Protein AF-X1MY63-F1 (afdb_monomer)

pLDDT: mean 92.13, std 8.75, range [45.81, 98.5]

Structure (mmCIF, N/CA/C/O backbone):
data_AF-X1MY63-F1
#
_entry.id   AF-X1MY63-F1
#
loop_
_atom_site.group_PDB
_atom_site.id
_atom_site.type_symbol
_atom_site.label_atom_id
_atom_site.label_alt_id
_atom_site.label_comp_id
_atom_site.label_asym_id
_atom_site.label_entity_id
_atom_site.label_seq_id
_atom_site.pdbx_PDB_ins_code
_atom_site.Cartn_x
_atom_site.Cartn_y
_atom_site.Cartn_z
_atom_site.occupancy
_atom_site.B_iso_or_equiv
_atom_site.auth_seq_id
_atom_site.auth_comp_id
_atom_site.auth_asym_id
_atom_site.auth_atom_id
_atom_site.pdbx_PDB_model_num
ATOM 1 N N . GLU A 1 1 ? 10.320 -20.708 -12.946 1.00 53.72 1 GLU A N 1
ATOM 2 C CA . GLU A 1 1 ? 8.966 -21.190 -12.596 1.00 53.72 1 GLU A CA 1
ATOM 3 C C . GLU A 1 1 ? 8.773 -21.250 -11.071 1.00 53.72 1 GLU A C 1
ATOM 5 O O . GLU A 1 1 ? 8.094 -22.135 -10.571 1.00 53.72 1 GLU A O 1
ATOM 10 N N . ASP A 1 2 ? 9.314 -20.305 -10.291 1.00 67.38 2 ASP A N 1
ATOM 11 C CA . ASP A 1 2 ? 9.549 -20.594 -8.860 1.00 67.38 2 ASP A CA 1
ATOM 12 C C . ASP A 1 2 ? 8.416 -20.209 -7.897 1.00 67.38 2 ASP A C 1
ATOM 14 O O . ASP A 1 2 ? 8.480 -20.550 -6.721 1.00 67.38 2 ASP A O 1
ATOM 18 N N . ASN A 1 3 ? 7.341 -19.570 -8.371 1.00 87.00 3 ASN A N 1
ATOM 19 C CA . ASN A 1 3 ? 6.224 -19.145 -7.512 1.00 87.00 3 ASN A CA 1
ATOM 20 C C . ASN A 1 3 ? 4.833 -19.525 -8.044 1.00 87.00 3 ASN A C 1
ATOM 22 O O . ASN A 1 3 ? 3.840 -19.032 -7.515 1.00 87.00 3 ASN A O 1
ATOM 26 N N . GLN A 1 4 ? 4.735 -20.403 -9.051 1.00 90.81 4 GLN A N 1
ATOM 27 C CA . GLN A 1 4 ? 3.440 -20.735 -9.667 1.00 90.81 4 GLN A CA 1
ATOM 28 C C . GLN A 1 4 ? 2.433 -21.258 -8.635 1.00 90.81 4 GLN A C 1
ATOM 30 O O . GLN A 1 4 ? 1.315 -20.766 -8.566 1.00 90.81 4 GLN A O 1
ATOM 35 N N . TRP A 1 5 ? 2.878 -22.144 -7.738 1.00 92.81 5 TRP A N 1
ATOM 36 C CA . TRP A 1 5 ? 2.045 -22.681 -6.659 1.00 92.81 5 TRP A CA 1
ATOM 37 C C . TRP A 1 5 ? 1.425 -21.589 -5.767 1.00 92.81 5 TRP A C 1
ATOM 39 O O . TRP A 1 5 ? 0.314 -21.759 -5.269 1.00 92.81 5 TRP A O 1
ATOM 49 N N . LEU A 1 6 ? 2.142 -20.483 -5.532 1.00 92.75 6 LEU A N 1
ATOM 50 C CA . LEU A 1 6 ? 1.671 -19.377 -4.700 1.00 92.75 6 LEU A CA 1
ATOM 51 C C . LEU A 1 6 ? 0.611 -18.574 -5.448 1.00 92.75 6 LEU A C 1
ATOM 53 O O . LEU A 1 6 ? -0.398 -18.204 -4.855 1.00 92.75 6 LEU A O 1
ATOM 57 N N . TYR A 1 7 ? 0.833 -18.320 -6.737 1.00 93.25 7 TYR A N 1
ATOM 58 C CA . TYR A 1 7 ? -0.135 -17.628 -7.580 1.00 93.25 7 TYR A CA 1
ATOM 59 C C . TYR A 1 7 ? -1.421 -18.444 -7.706 1.00 93.25 7 TYR A C 1
ATOM 61 O O . TYR A 1 7 ? -2.485 -17.922 -7.389 1.00 93.25 7 TYR A O 1
ATOM 69 N N . ASP A 1 8 ? -1.311 -19.743 -7.999 1.00 93.56 8 ASP A N 1
ATOM 70 C CA . ASP A 1 8 ? -2.456 -20.659 -8.063 1.00 93.56 8 ASP A CA 1
ATOM 71 C C . ASP A 1 8 ? -3.225 -20.672 -6.735 1.00 93.56 8 ASP A C 1
ATOM 73 O O . ASP A 1 8 ? -4.458 -20.682 -6.697 1.00 93.56 8 ASP A O 1
ATOM 77 N N . ARG A 1 9 ? -2.493 -20.649 -5.611 1.00 94.00 9 ARG A N 1
ATOM 78 C CA . ARG A 1 9 ? -3.105 -20.610 -4.284 1.00 94.00 9 ARG A CA 1
ATOM 79 C C . ARG A 1 9 ? -3.881 -19.314 -4.061 1.00 94.00 9 ARG A C 1
ATOM 81 O O . ARG A 1 9 ? -5.030 -19.393 -3.634 1.00 94.00 9 ARG A O 1
ATOM 88 N N . LEU A 1 10 ? -3.281 -18.160 -4.345 1.00 94.69 10 LEU A N 1
ATOM 89 C CA . LEU A 1 10 ? -3.928 -16.852 -4.205 1.00 94.69 10 LEU A CA 1
ATOM 90 C C . LEU A 1 10 ? -5.183 -16.765 -5.082 1.00 94.69 10 LEU A C 1
ATOM 92 O O . LEU A 1 10 ? -6.245 -16.374 -4.600 1.00 94.69 10 LEU A O 1
ATOM 96 N N . GLU A 1 11 ? -5.104 -17.213 -6.331 1.00 95.38 11 GLU A N 1
ATOM 97 C CA . GLU A 1 11 ? -6.264 -17.262 -7.225 1.00 95.38 11 GLU A CA 1
ATOM 98 C C . GLU A 1 11 ? -7.369 -18.175 -6.679 1.00 95.38 11 GLU A C 1
ATOM 100 O O . GLU A 1 11 ? -8.535 -17.780 -6.639 1.00 95.38 11 GLU A O 1
ATOM 105 N N . SER A 1 12 ? -7.017 -19.361 -6.165 1.00 96.06 12 SER A N 1
ATOM 106 C CA . SER A 1 12 ? -7.983 -20.282 -5.544 1.00 96.06 12 SER A CA 1
ATOM 107 C C . SER A 1 12 ? -8.659 -19.713 -4.288 1.00 96.06 12 SER A C 1
ATOM 109 O O . SER A 1 12 ? -9.762 -20.129 -3.936 1.00 96.06 12 SER A O 1
ATOM 111 N N . GLU A 1 13 ? -8.014 -18.752 -3.619 1.00 95.62 13 GLU A N 1
ATOM 112 C CA . GLU A 1 13 ? -8.547 -18.022 -2.463 1.00 95.62 13 GLU A CA 1
ATOM 113 C C . GLU A 1 13 ? -9.347 -16.768 -2.869 1.00 95.62 13 GLU A C 1
ATOM 115 O O . GLU A 1 13 ? -9.893 -16.078 -2.007 1.00 95.62 13 GLU A O 1
ATOM 120 N N . GLY A 1 14 ? -9.476 -16.498 -4.173 1.00 95.44 14 GLY A N 1
ATOM 121 C CA . GLY A 1 14 ? -10.287 -15.414 -4.727 1.00 95.44 14 GLY A CA 1
ATOM 122 C C . GLY A 1 14 ? -9.530 -14.111 -4.989 1.00 95.44 14 GLY A C 1
ATOM 123 O O . GL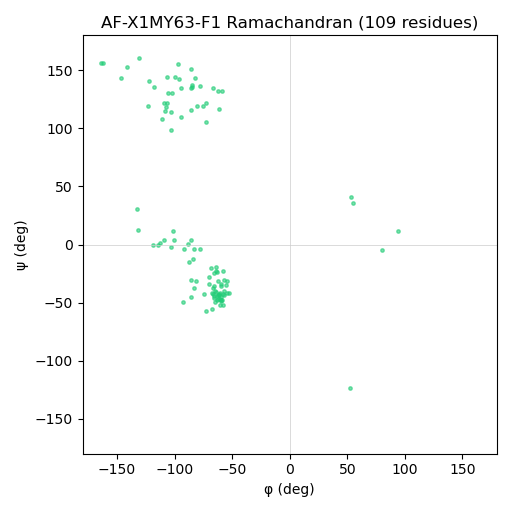Y A 1 14 ? -10.170 -13.088 -5.243 1.00 95.44 14 GLY A O 1
ATOM 124 N N . TYR A 1 15 ? -8.195 -14.118 -4.933 1.00 94.81 15 TYR A N 1
ATOM 125 C CA . TYR A 1 15 ? -7.390 -12.971 -5.350 1.00 94.81 15 TYR A CA 1
ATOM 126 C C . TYR A 1 15 ? -7.293 -12.899 -6.881 1.00 94.81 15 TYR A C 1
ATOM 128 O O . TYR A 1 15 ? -7.055 -13.897 -7.552 1.00 94.81 15 TYR A O 1
ATOM 136 N N . GLU A 1 16 ? -7.437 -11.695 -7.438 1.00 92.31 16 GLU A N 1
ATOM 137 C CA . GLU A 1 16 ? -7.128 -11.415 -8.845 1.00 92.31 16 GLU A CA 1
ATOM 138 C C . GLU A 1 16 ? -5.637 -11.083 -8.964 1.00 92.31 16 GLU A C 1
ATOM 140 O O . GLU A 1 16 ? -5.175 -10.070 -8.427 1.00 92.31 16 GLU A O 1
ATOM 145 N N . MET A 1 17 ? -4.883 -11.918 -9.678 1.00 91.38 17 MET A N 1
ATOM 146 C CA . MET A 1 17 ? -3.476 -11.654 -9.962 1.00 91.38 17 MET A CA 1
ATOM 147 C C . MET A 1 17 ? -3.349 -10.669 -11.129 1.00 91.38 17 MET A C 1
ATOM 149 O O . MET A 1 17 ? -3.783 -10.938 -12.248 1.00 91.38 17 MET A O 1
ATOM 153 N N . VAL A 1 18 ? -2.741 -9.508 -10.873 1.00 89.50 18 VAL A N 1
ATOM 154 C CA . VAL A 1 18 ? -2.491 -8.482 -11.895 1.00 89.50 18 VAL A CA 1
ATOM 155 C C . VAL A 1 18 ? -1.023 -8.529 -12.300 1.00 89.50 18 VAL A C 1
ATOM 157 O O . VAL A 1 18 ? -0.139 -8.219 -11.502 1.00 89.50 18 VAL A O 1
ATOM 160 N N . TYR A 1 19 ? -0.769 -8.904 -13.551 1.00 88.38 19 TYR A N 1
ATOM 161 C CA . TYR A 1 19 ? 0.576 -9.035 -14.105 1.00 88.38 19 TYR A CA 1
ATOM 162 C C . TYR A 1 19 ? 0.960 -7.806 -14.933 1.00 88.38 19 TYR A C 1
ATOM 164 O O . TYR A 1 19 ? 0.128 -7.227 -15.632 1.00 88.38 19 TYR A O 1
ATOM 172 N N . LYS A 1 20 ? 2.239 -7.429 -14.874 1.00 84.88 20 LYS A N 1
ATOM 173 C CA . LYS A 1 20 ? 2.833 -6.351 -15.671 1.00 84.88 20 LYS A CA 1
ATOM 174 C C . LYS A 1 20 ? 4.000 -6.893 -16.484 1.00 84.88 20 LYS A C 1
ATOM 176 O O . LYS A 1 20 ? 4.796 -7.687 -15.984 1.00 84.88 20 LYS A O 1
AT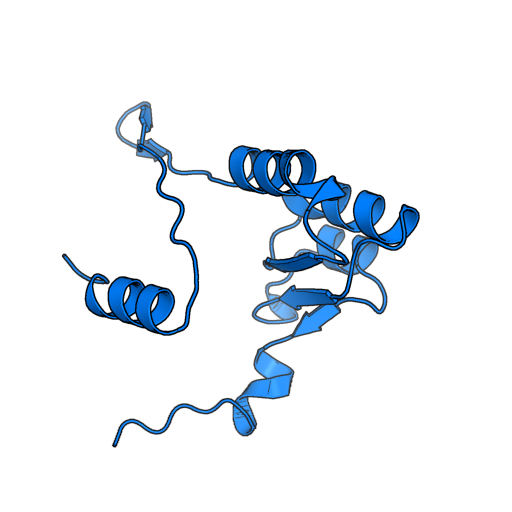OM 181 N N . GLU A 1 21 ? 4.113 -6.428 -17.722 1.00 86.69 21 GLU A N 1
ATOM 182 C CA . GLU A 1 21 ? 5.286 -6.685 -18.552 1.00 86.69 21 GLU A CA 1
ATOM 183 C C . GLU A 1 21 ? 6.518 -5.980 -17.972 1.00 86.69 21 GLU A C 1
ATOM 185 O O . GLU A 1 21 ? 6.468 -4.811 -17.582 1.00 86.69 21 GLU A O 1
ATOM 190 N N . ILE A 1 22 ? 7.636 -6.700 -17.907 1.00 88.94 22 ILE A N 1
ATOM 191 C CA . ILE A 1 22 ? 8.903 -6.139 -17.441 1.00 88.94 22 ILE A CA 1
ATOM 192 C C . ILE A 1 22 ? 9.610 -5.394 -18.572 1.00 88.94 22 ILE A C 1
ATOM 194 O O . ILE A 1 22 ? 9.626 -5.840 -19.718 1.00 88.94 22 ILE A O 1
ATOM 198 N N . SER A 1 23 ? 10.269 -4.291 -18.227 1.00 87.62 23 SER A N 1
ATOM 199 C CA . SER A 1 23 ? 11.126 -3.551 -19.155 1.00 87.62 23 SER A CA 1
ATOM 200 C C . SER A 1 23 ? 12.588 -3.790 -18.806 1.00 87.62 23 SER A C 1
ATOM 202 O O . SER A 1 23 ? 12.934 -3.854 -17.630 1.00 87.62 23 SER A O 1
ATOM 204 N N . ILE A 1 24 ? 13.470 -3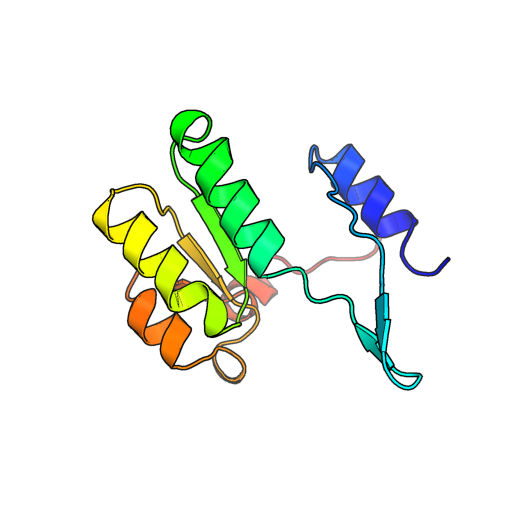.876 -19.802 1.00 91.00 24 ILE A N 1
ATOM 205 C CA . ILE A 1 24 ? 14.920 -3.938 -19.572 1.00 91.00 24 ILE A CA 1
ATOM 206 C C . ILE A 1 24 ? 15.528 -2.601 -19.982 1.00 91.00 24 ILE A C 1
ATOM 208 O O . ILE A 1 24 ? 15.445 -2.207 -21.143 1.00 91.00 24 ILE A O 1
ATOM 212 N N . VAL A 1 25 ? 16.143 -1.901 -19.030 1.00 89.75 25 VAL A N 1
ATOM 213 C CA . VAL A 1 25 ? 16.805 -0.611 -19.261 1.00 89.75 25 VAL A CA 1
ATOM 214 C C . VAL A 1 25 ? 18.253 -0.742 -18.816 1.00 89.75 25 VAL A C 1
ATOM 216 O O . VAL A 1 25 ? 18.518 -1.025 -17.653 1.00 89.75 25 VAL A O 1
ATOM 219 N N . ASN A 1 26 ? 19.194 -0.554 -19.744 1.00 91.69 26 ASN A N 1
ATOM 220 C CA . ASN A 1 26 ? 20.636 -0.695 -19.497 1.00 91.69 26 ASN A CA 1
ATOM 221 C C . ASN A 1 26 ? 21.038 -2.059 -18.898 1.00 91.69 26 ASN A C 1
ATOM 223 O O . ASN A 1 26 ? 21.932 -2.136 -18.063 1.00 91.69 26 ASN A O 1
ATOM 227 N N . GLY A 1 27 ? 20.365 -3.138 -19.309 1.00 90.56 27 GLY A N 1
ATOM 228 C CA . GLY A 1 27 ? 20.611 -4.490 -18.793 1.00 90.56 27 GLY A CA 1
ATOM 229 C C . GLY A 1 27 ? 19.953 -4.789 -17.441 1.00 90.56 27 GLY A C 1
ATOM 230 O O . GLY A 1 27 ? 19.987 -5.934 -17.001 1.00 90.56 27 GLY A O 1
ATOM 231 N N . GLU A 1 28 ? 19.304 -3.808 -16.808 1.00 88.75 28 GLU A N 1
ATOM 232 C CA . GLU A 1 28 ? 18.542 -4.012 -15.577 1.00 88.75 28 GLU A CA 1
ATOM 233 C C . GLU A 1 28 ? 17.065 -4.258 -15.868 1.00 88.75 28 GLU A C 1
ATOM 235 O O . GLU A 1 28 ? 16.427 -3.515 -16.619 1.00 88.75 28 GLU A O 1
ATOM 240 N N . VAL A 1 29 ? 16.500 -5.265 -15.205 1.00 87.94 29 VAL A N 1
ATOM 241 C CA . VAL A 1 29 ? 15.056 -5.498 -15.199 1.00 87.94 29 VAL A CA 1
ATOM 242 C C . VAL A 1 29 ? 14.380 -4.425 -14.343 1.00 87.94 29 VAL A C 1
ATOM 244 O O . VAL A 1 29 ? 14.662 -4.281 -13.154 1.00 87.94 29 VAL A O 1
ATOM 247 N N . LYS A 1 30 ? 13.458 -3.677 -14.944 1.00 86.12 30 LYS A N 1
ATOM 248 C CA . LYS A 1 30 ? 12.572 -2.715 -14.289 1.00 86.12 30 LYS A CA 1
ATOM 249 C C . LYS A 1 30 ? 11.158 -3.291 -14.276 1.00 86.12 30 LYS A C 1
ATOM 251 O O . LYS A 1 30 ? 10.533 -3.462 -15.320 1.00 86.12 30 LYS A O 1
ATOM 256 N N . GLY A 1 31 ? 10.663 -3.572 -13.075 1.00 84.25 31 GLY A N 1
ATOM 257 C CA . GLY A 1 31 ? 9.330 -4.128 -12.829 1.00 84.25 31 GLY A CA 1
ATOM 258 C C . GLY A 1 31 ? 8.575 -3.391 -11.726 1.00 84.25 31 GLY A C 1
ATOM 259 O O . GLY A 1 31 ? 7.812 -4.018 -11.002 1.00 84.25 31 GLY A O 1
ATOM 260 N N . ASN A 1 32 ? 8.825 -2.086 -11.551 1.00 89.12 32 ASN A N 1
ATOM 261 C CA . ASN A 1 32 ? 8.074 -1.268 -10.594 1.00 89.12 32 ASN A CA 1
ATOM 262 C C . ASN A 1 32 ? 6.576 -1.319 -10.959 1.00 89.12 32 ASN A C 1
ATOM 264 O O . ASN A 1 32 ? 6.232 -1.151 -12.131 1.00 89.12 32 ASN A O 1
ATOM 268 N N . ILE A 1 33 ? 5.722 -1.571 -9.966 1.00 90.69 33 ILE A N 1
ATOM 269 C CA . ILE A 1 33 ? 4.265 -1.696 -10.108 1.00 90.69 33 ILE A CA 1
ATOM 270 C C . ILE A 1 33 ? 3.503 -0.576 -9.381 1.00 90.69 33 ILE A C 1
ATOM 272 O O . ILE A 1 33 ? 2.272 -0.556 -9.387 1.00 90.69 33 ILE A O 1
ATOM 276 N N . ASP A 1 34 ? 4.208 0.345 -8.726 1.00 93.50 34 ASP A N 1
ATOM 277 C CA . ASP A 1 34 ? 3.625 1.342 -7.831 1.00 93.50 34 ASP A CA 1
ATOM 278 C C . ASP A 1 34 ? 2.657 2.272 -8.572 1.00 93.50 34 ASP A C 1
ATOM 280 O O . ASP A 1 34 ? 1.520 2.421 -8.107 1.00 93.50 34 ASP A O 1
ATOM 284 N N . PRO A 1 35 ? 3.004 2.828 -9.757 1.00 93.12 35 PRO A N 1
ATOM 285 C CA . PRO A 1 35 ? 2.065 3.628 -10.536 1.00 93.12 35 PRO A CA 1
ATOM 286 C C . PRO A 1 35 ? 0.816 2.845 -10.948 1.00 93.12 35 PRO A C 1
ATOM 288 O O . PRO A 1 35 ? -0.293 3.375 -10.865 1.00 93.12 35 PRO A O 1
ATOM 291 N N . GLU A 1 36 ? 0.962 1.587 -11.371 1.00 92.94 36 GLU A N 1
ATOM 292 C CA . GLU A 1 36 ? -0.167 0.735 -11.746 1.00 92.94 36 GLU A CA 1
ATOM 293 C C . GLU A 1 36 ? -1.071 0.426 -10.553 1.00 92.94 36 GLU A C 1
ATOM 295 O O . GLU A 1 36 ? -2.295 0.454 -10.694 1.00 92.94 36 GLU A O 1
ATOM 300 N N . LEU A 1 37 ? -0.499 0.182 -9.371 1.00 94.56 37 LEU A N 1
ATOM 301 C CA . LEU A 1 37 ? -1.268 -0.081 -8.159 1.00 94.56 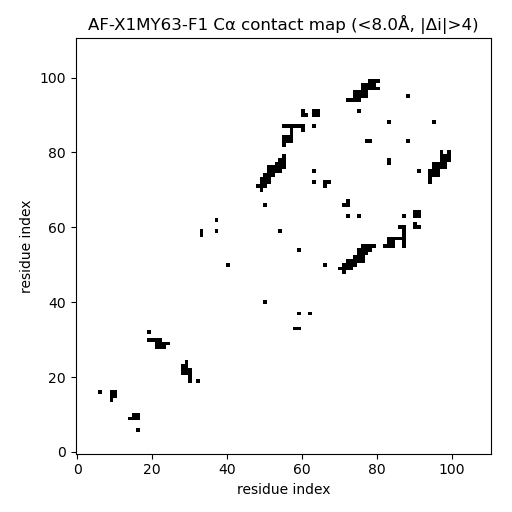37 LEU A CA 1
ATOM 302 C C . LEU A 1 37 ? -2.038 1.168 -7.709 1.00 94.56 37 LEU A C 1
ATOM 304 O O . LEU A 1 37 ? -3.226 1.076 -7.373 1.00 94.56 37 LEU A O 1
ATOM 308 N N . VAL A 1 38 ? -1.407 2.346 -7.768 1.00 96.62 38 VAL A N 1
ATOM 309 C CA . VAL A 1 38 ? -2.080 3.633 -7.532 1.00 96.62 38 VAL A CA 1
ATOM 310 C C . VAL A 1 38 ? -3.214 3.823 -8.542 1.00 96.62 38 VAL A C 1
ATOM 312 O O . VAL A 1 38 ? -4.350 4.105 -8.154 1.00 96.62 38 VAL A O 1
ATOM 315 N N . LEU A 1 39 ? -2.955 3.602 -9.832 1.00 95.88 39 LEU A N 1
ATOM 316 C CA . LEU A 1 39 ? -3.955 3.764 -10.884 1.00 95.88 39 LEU A CA 1
ATOM 317 C C . LEU A 1 39 ? -5.127 2.784 -10.731 1.00 95.88 39 LEU A C 1
ATOM 319 O O . LEU A 1 39 ? -6.285 3.197 -10.830 1.00 95.88 39 LEU A O 1
ATOM 323 N N . LYS A 1 40 ? -4.874 1.501 -10.449 1.00 94.62 40 LYS A N 1
ATOM 324 C CA . LYS A 1 40 ? -5.928 0.499 -10.206 1.00 94.62 40 LYS A CA 1
ATOM 325 C C . LYS A 1 40 ? -6.768 0.893 -8.987 1.00 94.62 40 LYS A C 1
ATOM 327 O O . LYS A 1 40 ? -7.995 0.872 -9.065 1.00 94.62 40 LYS A O 1
ATOM 332 N N . SER A 1 41 ? -6.134 1.356 -7.907 1.00 96.06 41 SER A N 1
ATOM 333 C CA . SER A 1 41 ? -6.828 1.839 -6.701 1.00 96.06 41 SER A CA 1
ATOM 334 C C . SER A 1 41 ? -7.757 3.023 -6.991 1.00 96.06 41 SER A C 1
ATOM 336 O O . SER A 1 41 ? -8.840 3.124 -6.414 1.00 96.06 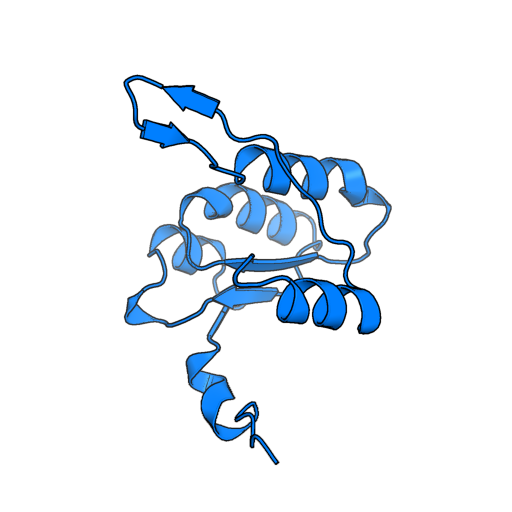41 SER A O 1
ATOM 338 N N . MET A 1 42 ? -7.367 3.910 -7.908 1.00 97.12 42 MET A N 1
ATOM 339 C CA . MET A 1 42 ? -8.164 5.080 -8.285 1.00 97.12 42 MET A CA 1
ATOM 340 C C . MET A 1 42 ? -9.243 4.770 -9.330 1.00 97.12 42 MET A C 1
ATOM 342 O O . MET A 1 42 ? -10.356 5.285 -9.243 1.00 97.12 42 MET A O 1
ATOM 346 N N . THR A 1 43 ? -8.969 3.898 -10.297 1.00 96.56 43 THR A N 1
ATOM 347 C CA . THR A 1 43 ? -9.957 3.489 -11.314 1.00 96.56 43 THR A CA 1
ATOM 348 C C . THR A 1 43 ? -11.069 2.624 -10.717 1.00 96.56 43 THR A C 1
ATOM 350 O O . THR A 1 43 ? -12.230 2.768 -11.093 1.00 96.56 43 THR A O 1
ATOM 353 N N . GLN A 1 44 ? -10.750 1.798 -9.716 1.00 95.44 44 GLN A N 1
ATOM 354 C CA . GLN A 1 44 ? -11.719 0.980 -8.975 1.00 95.44 44 GLN A CA 1
ATOM 355 C C . GLN A 1 44 ? -12.378 1.723 -7.801 1.00 95.44 44 GLN A C 1
ATOM 357 O O . GLN A 1 44 ? -13.183 1.148 -7.072 1.00 95.44 44 GLN A O 1
ATOM 362 N N . TYR A 1 45 ? -12.090 3.014 -7.618 1.00 96.62 45 TYR A N 1
ATOM 363 C CA . TYR A 1 45 ? -12.480 3.799 -6.440 1.00 96.62 45 TYR A CA 1
ATOM 364 C C . TYR A 1 45 ? -13.984 3.791 -6.117 1.00 96.62 45 TYR A C 1
ATOM 366 O O . TYR A 1 45 ? -14.393 3.898 -4.955 1.00 96.62 45 TYR A O 1
ATOM 374 N N . ARG A 1 46 ? -14.832 3.677 -7.146 1.00 96.88 46 ARG A N 1
ATOM 375 C CA . ARG A 1 46 ? -16.296 3.604 -6.996 1.00 96.88 46 ARG A CA 1
ATOM 376 C C . ARG A 1 46 ? -16.825 2.185 -6.784 1.00 96.88 46 ARG A C 1
ATOM 378 O O . ARG A 1 46 ? -17.973 2.046 -6.382 1.00 96.88 46 ARG A O 1
ATOM 385 N N . VAL A 1 47 ? -16.011 1.170 -7.056 1.00 96.56 47 VAL A N 1
ATOM 386 C CA . VAL A 1 47 ? -16.387 -0.245 -6.977 1.00 96.56 47 VAL A CA 1
ATOM 387 C C . VAL A 1 47 ? -16.208 -0.764 -5.555 1.00 96.56 47 VAL A C 1
ATOM 389 O O . VAL A 1 47 ? -17.110 -1.399 -5.015 1.00 96.56 47 VAL A O 1
ATOM 392 N N . TYR A 1 48 ? -15.082 -0.450 -4.907 1.00 96.12 48 TYR A N 1
ATOM 393 C CA . TYR A 1 48 ? -14.853 -0.872 -3.526 1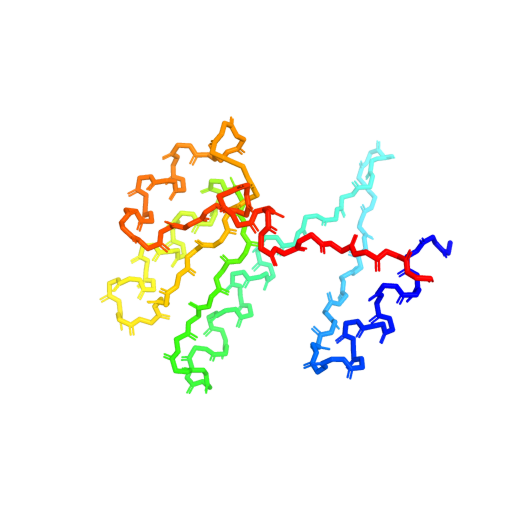.00 96.12 48 TYR A CA 1
ATOM 394 C C . TYR A 1 48 ? -15.442 0.105 -2.502 1.00 96.12 48 TYR A C 1
ATOM 396 O O . TYR A 1 48 ? -15.517 1.325 -2.701 1.00 96.12 48 TYR A O 1
ATOM 404 N N . LYS A 1 49 ? -15.819 -0.443 -1.343 1.00 98.00 49 LYS A N 1
ATOM 405 C CA . LYS A 1 49 ? -16.257 0.346 -0.187 1.00 98.00 49 LYS A CA 1
ATOM 406 C C . LYS A 1 49 ? -15.071 1.045 0.473 1.00 98.00 49 LYS A C 1
ATOM 408 O O . LYS A 1 49 ? -15.064 2.267 0.531 1.00 98.00 49 LYS A O 1
ATOM 413 N N . GLU A 1 50 ? -14.071 0.280 0.897 1.00 98.06 50 GLU A N 1
ATOM 414 C CA . GLU A 1 50 ? -12.819 0.754 1.496 1.00 98.06 50 GLU A CA 1
ATOM 415 C C . GLU A 1 50 ? -11.655 -0.112 0.997 1.00 98.06 50 GLU A C 1
ATOM 417 O O . GLU A 1 50 ? -11.856 -1.286 0.683 1.00 98.06 50 GLU A O 1
ATOM 422 N N . ALA A 1 51 ? -10.451 0.451 0.950 1.00 97.94 51 ALA A N 1
ATOM 423 C CA . ALA A 1 51 ? -9.231 -0.238 0.554 1.00 97.94 51 ALA A CA 1
ATOM 424 C C . ALA A 1 51 ? -8.448 -0.750 1.772 1.00 97.94 51 ALA A C 1
ATOM 426 O O . ALA A 1 51 ? -8.339 -0.061 2.789 1.00 97.94 51 ALA A O 1
ATOM 427 N N . ILE A 1 52 ? -7.857 -1.936 1.640 1.00 97.88 52 ILE A N 1
ATOM 428 C CA . ILE A 1 52 ? -6.763 -2.404 2.495 1.00 97.88 52 ILE A CA 1
ATOM 429 C C . ILE A 1 52 ? -5.511 -2.395 1.624 1.00 97.88 52 ILE A C 1
ATOM 431 O O . ILE A 1 52 ? -5.499 -3.041 0.578 1.00 97.88 52 ILE A O 1
ATOM 435 N N . ILE A 1 53 ? -4.485 -1.652 2.032 1.00 97.19 53 ILE A N 1
ATOM 436 C CA . ILE A 1 53 ? -3.233 -1.540 1.275 1.00 97.19 53 ILE A CA 1
ATOM 437 C C . ILE A 1 53 ? -2.162 -2.341 2.002 1.00 97.19 53 ILE A C 1
ATOM 439 O O . ILE A 1 53 ? -1.877 -2.070 3.163 1.00 97.19 53 ILE A O 1
ATOM 443 N N . VAL A 1 54 ? -1.559 -3.318 1.330 1.00 96.44 54 VAL A N 1
ATOM 444 C CA . VAL A 1 54 ? -0.478 -4.131 1.898 1.00 96.44 54 VAL A CA 1
ATOM 445 C C . VAL A 1 54 ? 0.848 -3.644 1.322 1.00 96.44 54 VAL A C 1
ATOM 447 O O . VAL A 1 54 ? 1.182 -3.969 0.187 1.00 96.44 54 VAL A O 1
ATOM 450 N N . THR A 1 55 ? 1.575 -2.812 2.067 1.00 96.25 55 THR A N 1
ATOM 451 C CA . THR A 1 55 ? 2.871 -2.258 1.647 1.00 96.25 55 THR A CA 1
ATOM 452 C C . THR A 1 55 ? 3.653 -1.714 2.844 1.00 96.25 55 THR A C 1
ATOM 454 O O . THR A 1 55 ? 3.070 -1.348 3.863 1.00 96.25 55 THR A O 1
ATOM 457 N N . SER A 1 56 ? 4.975 -1.649 2.702 1.00 96.62 56 SER A N 1
ATOM 458 C CA . SER A 1 56 ? 5.889 -0.951 3.620 1.00 96.62 56 SER A CA 1
ATOM 459 C C . SER A 1 56 ? 6.545 0.274 2.954 1.00 96.62 56 SER A C 1
ATOM 461 O O . SER A 1 56 ? 7.374 0.939 3.578 1.00 96.62 56 SER A O 1
ATOM 463 N N . ASP A 1 57 ? 6.203 0.553 1.691 1.00 96.12 57 ASP A N 1
ATOM 464 C CA . ASP A 1 57 ? 6.851 1.557 0.846 1.00 96.12 57 ASP A CA 1
ATOM 465 C C . ASP A 1 57 ? 6.262 2.967 1.048 1.00 96.12 57 ASP A C 1
ATOM 467 O O . ASP A 1 57 ? 5.045 3.166 1.085 1.00 96.12 57 ASP A O 1
ATOM 471 N N . GLY A 1 58 ? 7.153 3.952 1.172 1.00 96.75 58 GLY A N 1
ATOM 472 C CA . GLY A 1 58 ? 6.821 5.362 1.355 1.00 96.75 58 GLY A CA 1
ATOM 473 C C . GLY A 1 58 ? 6.129 6.000 0.157 1.00 96.75 58 GLY A C 1
ATOM 474 O O . GLY A 1 58 ? 5.373 6.951 0.356 1.00 96.75 58 GLY A O 1
ATOM 475 N N . ASP A 1 59 ? 6.317 5.470 -1.052 1.00 96.69 59 ASP A N 1
ATOM 476 C CA . ASP A 1 59 ? 5.748 6.050 -2.274 1.00 96.69 59 ASP A CA 1
ATOM 477 C C . ASP A 1 59 ? 4.206 6.015 -2.279 1.00 96.69 59 ASP A C 1
ATOM 479 O O . ASP A 1 59 ? 3.542 6.870 -2.877 1.00 96.69 59 ASP A O 1
ATOM 483 N N . PHE A 1 60 ? 3.604 5.111 -1.499 1.00 98.00 60 PHE A N 1
ATOM 484 C CA . PHE A 1 60 ? 2.151 5.031 -1.325 1.00 98.00 60 PHE A CA 1
ATOM 485 C C . PHE A 1 60 ? 1.579 6.000 -0.284 1.00 98.00 60 PHE A C 1
ATOM 487 O O . PHE A 1 60 ? 0.354 6.070 -0.146 1.00 98.00 60 PHE A O 1
ATOM 494 N N . ALA A 1 61 ? 2.406 6.776 0.427 1.00 98.12 61 ALA A N 1
ATOM 495 C CA . ALA A 1 61 ? 1.945 7.728 1.441 1.00 98.12 61 ALA A CA 1
ATOM 496 C C . ALA A 1 61 ? 0.873 8.687 0.891 1.00 98.12 61 ALA A C 1
ATOM 498 O O . ALA A 1 61 ? -0.158 8.912 1.526 1.00 98.12 61 ALA A O 1
ATOM 499 N N . CYS A 1 62 ? 1.057 9.180 -0.339 1.00 97.94 62 CYS A N 1
ATOM 500 C CA . CYS A 1 62 ? 0.103 10.084 -0.980 1.00 97.94 62 CYS A CA 1
ATOM 501 C C . CYS A 1 62 ? -1.269 9.430 -1.243 1.00 97.94 62 CYS A C 1
ATOM 503 O O . CYS A 1 62 ? -2.311 10.051 -1.011 1.00 97.94 62 CYS A O 1
ATOM 505 N N . LEU A 1 63 ? -1.283 8.164 -1.677 1.00 98.38 63 LEU A N 1
ATOM 506 C CA . LEU A 1 63 ? -2.505 7.390 -1.891 1.00 98.38 63 LEU A CA 1
ATOM 507 C C . LEU A 1 63 ? -3.222 7.145 -0.560 1.00 98.38 63 LEU A C 1
ATOM 509 O O . LEU A 1 63 ? -4.432 7.350 -0.464 1.00 98.38 63 LEU A O 1
ATOM 513 N N . VAL A 1 64 ? -2.474 6.747 0.471 1.00 98.50 64 VAL A N 1
ATOM 514 C CA . VAL A 1 64 ? -2.995 6.497 1.821 1.00 98.50 64 VAL A CA 1
ATOM 515 C C . VAL A 1 64 ? -3.674 7.745 2.380 1.00 98.50 64 VAL A C 1
ATOM 517 O O . VAL A 1 64 ? -4.847 7.682 2.753 1.00 98.50 64 VAL A O 1
ATOM 520 N N . GLU A 1 65 ? -2.996 8.896 2.368 1.00 98.50 65 GLU A N 1
ATOM 521 C CA . GLU A 1 65 ? -3.584 10.150 2.846 1.00 98.50 65 GLU A CA 1
ATOM 522 C C . GLU A 1 65 ? -4.866 10.513 2.095 1.00 98.50 65 GLU A C 1
ATOM 524 O O . GLU A 1 65 ? -5.847 10.958 2.699 1.00 98.50 65 GLU A O 1
ATOM 529 N N . TYR A 1 66 ? -4.860 10.348 0.769 1.00 98.50 66 TYR A N 1
ATOM 530 C CA . TYR A 1 66 ? -6.023 10.638 -0.056 1.00 98.50 66 TYR A CA 1
ATOM 531 C C . TYR A 1 66 ? -7.212 9.760 0.344 1.00 98.50 66 TYR A C 1
ATOM 533 O O . TYR A 1 66 ? -8.316 10.270 0.548 1.00 98.50 66 TYR A O 1
ATOM 541 N N . LEU A 1 67 ? -6.996 8.455 0.508 1.00 98.50 67 LEU A N 1
ATOM 542 C CA . LEU A 1 67 ? -8.051 7.516 0.879 1.00 98.50 67 LEU A CA 1
ATOM 543 C C . LEU A 1 67 ? -8.570 7.762 2.302 1.00 98.50 67 LEU A C 1
ATOM 545 O O . LEU A 1 67 ? -9.783 7.701 2.505 1.00 98.50 67 LEU A O 1
ATOM 549 N N . ILE A 1 68 ? -7.710 8.124 3.262 1.00 98.50 68 ILE A N 1
ATOM 550 C CA . ILE A 1 68 ? -8.135 8.532 4.616 1.00 98.50 68 ILE A CA 1
ATOM 551 C C . ILE A 1 68 ? -9.042 9.760 4.537 1.00 98.50 68 ILE A C 1
ATOM 553 O O . ILE A 1 68 ? -10.167 9.731 5.036 1.00 98.50 68 ILE A O 1
ATOM 557 N N . LYS A 1 69 ? -8.606 10.819 3.839 1.00 98.38 69 LYS A N 1
ATOM 558 C CA . LYS A 1 69 ? -9.377 12.067 3.665 1.00 98.38 69 LYS A CA 1
ATOM 559 C C . LYS A 1 69 ? -10.748 11.834 3.022 1.00 98.38 69 LYS A C 1
ATOM 561 O O . LYS A 1 69 ? -11.648 12.660 3.163 1.00 98.38 69 LYS A O 1
ATOM 566 N N . LYS A 1 70 ? -10.913 10.732 2.292 1.00 98.25 70 LYS A N 1
ATOM 567 C CA . LYS A 1 70 ? -12.165 10.355 1.635 1.00 98.25 70 LYS A CA 1
ATOM 568 C C . LYS A 1 70 ? -12.982 9.298 2.378 1.00 98.25 70 LYS A C 1
ATOM 570 O O . LYS A 1 70 ? -14.021 8.903 1.855 1.00 98.25 70 LYS A O 1
ATOM 575 N N . ASN A 1 71 ? -12.560 8.866 3.569 1.00 97.88 71 ASN A N 1
ATOM 576 C CA . ASN A 1 71 ? -13.160 7.741 4.298 1.00 97.88 71 ASN A CA 1
ATOM 577 C C . ASN A 1 71 ? -13.230 6.466 3.436 1.00 97.88 71 ASN A C 1
ATOM 579 O O . ASN A 1 71 ? -14.241 5.768 3.389 1.00 97.88 71 ASN A O 1
ATOM 583 N N . LYS A 1 72 ? -12.159 6.217 2.680 1.00 98.31 72 LYS A N 1
ATOM 584 C CA . LYS A 1 72 ? -12.011 5.110 1.728 1.00 98.31 72 LYS A CA 1
ATOM 585 C C . LYS A 1 72 ? -10.861 4.173 2.078 1.00 98.31 72 LYS A C 1
ATOM 587 O O . LYS A 1 72 ? -10.658 3.199 1.360 1.00 98.31 72 LYS A O 1
ATOM 592 N N . LEU A 1 73 ? -10.124 4.435 3.154 1.00 98.50 73 LEU A N 1
ATOM 593 C CA . LEU A 1 73 ? -9.098 3.534 3.664 1.00 98.50 73 LEU A CA 1
ATOM 594 C C . LEU A 1 73 ? -9.627 2.773 4.877 1.00 98.50 73 LEU A C 1
ATOM 596 O O . LEU A 1 73 ? -10.125 3.381 5.818 1.00 98.50 73 LEU A O 1
ATOM 600 N N . ARG A 1 74 ? -9.458 1.451 4.865 1.00 98.38 74 ARG A N 1
ATOM 601 C CA . ARG A 1 74 ? -9.726 0.583 6.012 1.00 98.38 74 ARG A CA 1
ATOM 602 C C . ARG A 1 74 ? -8.475 0.355 6.850 1.00 98.38 74 ARG A C 1
ATOM 604 O O . ARG A 1 74 ? -8.539 0.472 8.066 1.00 98.38 74 ARG A O 1
ATOM 611 N N . SER A 1 75 ? -7.360 -0.007 6.219 1.00 98.00 75 SER A N 1
ATOM 612 C CA . SER A 1 75 ? -6.092 -0.242 6.917 1.00 98.00 75 SER A CA 1
ATOM 613 C C . SER A 1 75 ? -4.912 -0.261 5.945 1.00 98.00 75 SER A C 1
ATOM 615 O O . SER A 1 75 ? -5.083 -0.561 4.761 1.00 98.00 75 SER A O 1
ATOM 617 N N . VAL A 1 76 ? -3.721 0.026 6.468 1.00 98.12 76 VAL A N 1
ATOM 618 C CA . VAL A 1 76 ? -2.439 -0.298 5.837 1.00 98.12 76 VAL A CA 1
ATOM 619 C C . VAL A 1 76 ? -1.818 -1.469 6.594 1.00 98.12 76 VAL A C 1
ATOM 621 O O . VAL A 1 76 ? -1.734 -1.440 7.819 1.00 98.12 76 VAL A O 1
ATOM 624 N N . ILE A 1 77 ? -1.385 -2.502 5.880 1.00 96.88 77 ILE A N 1
ATOM 625 C CA . ILE A 1 77 ? -0.695 -3.657 6.450 1.00 96.88 77 ILE A CA 1
ATOM 626 C C . ILE A 1 77 ? 0.757 -3.609 5.984 1.00 96.88 77 ILE A C 1
ATOM 628 O O . ILE A 1 77 ? 1.048 -3.872 4.817 1.00 96.88 77 ILE A O 1
ATOM 632 N N . ALA A 1 78 ? 1.666 -3.290 6.898 1.00 96.31 78 ALA A N 1
ATOM 633 C CA . ALA A 1 78 ? 3.100 -3.301 6.642 1.00 96.31 78 ALA A CA 1
ATOM 634 C C . ALA A 1 78 ? 3.730 -4.615 7.117 1.00 96.31 78 ALA A C 1
ATOM 636 O O . ALA A 1 78 ? 3.234 -5.292 8.019 1.00 96.31 78 ALA A O 1
ATOM 637 N N . SER A 1 79 ? 4.860 -4.992 6.522 1.00 91.81 79 SER A N 1
ATOM 638 C CA . SER A 1 79 ? 5.529 -6.250 6.865 1.00 91.81 79 SER A CA 1
ATOM 639 C C . SER A 1 79 ? 6.093 -6.233 8.289 1.00 91.81 79 SER A C 1
ATOM 641 O O . SER A 1 79 ? 5.781 -7.097 9.104 1.00 91.81 79 SER A O 1
ATOM 643 N N . LYS A 1 80 ? 6.935 -5.239 8.590 1.00 91.06 80 LYS A N 1
ATOM 644 C CA . LYS A 1 80 ? 7.669 -5.091 9.853 1.00 91.06 80 LYS A CA 1
ATOM 645 C C . LYS A 1 80 ? 7.803 -3.610 10.166 1.00 91.06 80 LYS A C 1
ATOM 647 O O . LYS A 1 80 ? 8.062 -2.842 9.242 1.00 91.06 80 LYS A O 1
ATOM 652 N N . ARG A 1 81 ? 7.718 -3.228 11.441 1.00 90.38 81 ARG A N 1
ATOM 653 C CA . ARG A 1 81 ? 7.845 -1.823 11.863 1.00 90.38 81 ARG A CA 1
ATOM 654 C C . ARG A 1 81 ? 9.183 -1.211 11.457 1.00 90.38 81 ARG A C 1
ATOM 656 O O . ARG A 1 81 ? 9.223 -0.184 10.803 1.00 90.38 81 ARG A O 1
ATOM 663 N N . GLU A 1 82 ? 10.272 -1.920 11.726 1.00 91.06 82 GLU A N 1
ATOM 664 C CA . GLU A 1 82 ? 11.643 -1.471 11.435 1.00 91.06 82 GLU A CA 1
ATOM 665 C C . GLU A 1 82 ? 11.947 -1.289 9.939 1.00 91.06 82 GLU A C 1
ATOM 667 O O . GLU A 1 82 ? 12.920 -0.633 9.582 1.00 91.06 82 GLU A O 1
ATOM 672 N N . LYS A 1 83 ? 11.150 -1.909 9.061 1.00 91.38 83 LYS A N 1
ATOM 673 C CA . LYS A 1 83 ? 11.325 -1.849 7.601 1.00 91.38 83 LYS A CA 1
ATOM 674 C C . LYS A 1 83 ? 10.248 -1.015 6.912 1.00 91.38 83 LYS A C 1
ATOM 676 O O . LYS A 1 83 ? 10.200 -0.996 5.685 1.00 91.38 83 LYS A O 1
ATOM 681 N N . CYS A 1 84 ? 9.362 -0.390 7.680 1.00 95.75 84 CYS A N 1
ATOM 682 C CA . CYS A 1 84 ? 8.327 0.474 7.148 1.00 95.75 84 CYS A CA 1
ATOM 683 C C . CYS A 1 84 ? 8.891 1.878 6.942 1.00 95.75 84 CYS A C 1
ATOM 685 O O . CYS A 1 84 ? 9.581 2.412 7.808 1.00 95.75 84 CYS A O 1
ATOM 687 N N . SER A 1 85 ? 8.592 2.488 5.798 1.00 96.69 85 SER A N 1
ATOM 688 C CA . SER A 1 85 ? 8.973 3.875 5.550 1.00 96.69 85 SER A CA 1
ATOM 689 C C . SER A 1 85 ? 8.307 4.810 6.559 1.00 96.69 85 SER A C 1
ATOM 691 O O . SER A 1 85 ? 7.086 4.775 6.725 1.00 96.69 85 SER A O 1
ATOM 693 N N . HIS A 1 86 ? 9.083 5.711 7.165 1.00 96.12 86 HIS A N 1
ATOM 694 C CA . HIS A 1 86 ? 8.554 6.745 8.061 1.00 96.12 86 HIS A CA 1
ATOM 695 C C . HIS A 1 86 ? 7.505 7.637 7.385 1.00 96.12 86 HIS A C 1
ATOM 697 O O . HIS A 1 86 ? 6.583 8.103 8.051 1.00 96.12 86 HIS A O 1
ATOM 703 N N . LEU A 1 87 ? 7.610 7.851 6.066 1.00 97.06 87 LEU A N 1
ATOM 704 C CA . LEU A 1 87 ? 6.604 8.596 5.304 1.00 97.06 87 LEU A CA 1
ATOM 705 C C . LEU A 1 87 ? 5.266 7.853 5.280 1.00 97.06 87 LEU A C 1
ATOM 707 O O . LEU A 1 87 ? 4.223 8.460 5.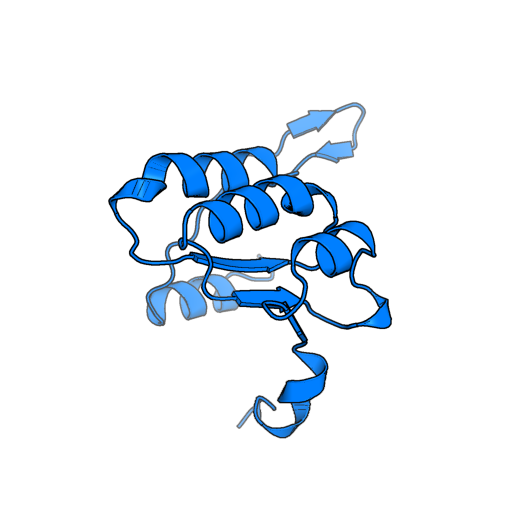513 1.00 97.06 87 LEU A O 1
ATOM 711 N N . LEU A 1 88 ? 5.299 6.538 5.049 1.00 97.88 88 LEU A N 1
ATOM 712 C CA . LEU A 1 88 ? 4.097 5.711 5.069 1.00 97.88 88 LEU A CA 1
ATOM 713 C C . LEU A 1 88 ? 3.501 5.641 6.477 1.00 97.88 88 LEU A C 1
ATOM 715 O O . LEU A 1 88 ? 2.287 5.761 6.624 1.00 97.88 88 LEU A O 1
ATOM 719 N N . GLU A 1 89 ? 4.331 5.483 7.510 1.00 97.00 89 GLU A N 1
ATOM 720 C CA . GLU A 1 89 ? 3.873 5.465 8.904 1.00 97.00 89 GLU A CA 1
ATOM 721 C C . GLU A 1 89 ? 3.179 6.777 9.285 1.00 97.00 89 GLU A C 1
ATOM 723 O O . GLU A 1 89 ? 2.066 6.755 9.815 1.00 97.00 89 GLU A O 1
ATOM 728 N N . ALA A 1 90 ? 3.795 7.917 8.958 1.00 97.62 90 ALA A N 1
ATOM 729 C CA . ALA A 1 90 ? 3.232 9.236 9.227 1.00 97.62 90 ALA A CA 1
ATOM 730 C C . ALA A 1 90 ? 1.905 9.458 8.484 1.00 97.62 90 ALA A C 1
ATOM 732 O O . ALA A 1 90 ? 0.942 9.934 9.084 1.00 97.62 90 ALA A O 1
ATOM 733 N N . ALA A 1 91 ? 1.832 9.068 7.207 1.00 98.06 91 ALA A N 1
ATOM 734 C CA . ALA A 1 91 ? 0.615 9.168 6.402 1.00 98.06 91 ALA A CA 1
ATOM 735 C C . ALA A 1 91 ? -0.510 8.251 6.905 1.00 98.06 91 ALA A C 1
ATOM 737 O O . ALA A 1 91 ? -1.686 8.608 6.840 1.00 98.06 91 ALA A O 1
ATOM 738 N N . SER A 1 92 ? -0.157 7.065 7.403 1.00 97.69 92 SER A N 1
ATOM 739 C CA . SER A 1 92 ? -1.126 6.054 7.828 1.00 97.69 92 SER A CA 1
ATOM 740 C C . SER A 1 92 ? -1.680 6.311 9.228 1.00 97.69 92 SER A C 1
ATOM 742 O O . SER A 1 92 ? -2.822 5.945 9.505 1.00 97.69 92 SER A O 1
ATOM 744 N N . GLY A 1 93 ? -0.902 6.915 10.133 1.00 96.25 93 GLY A N 1
ATOM 745 C CA . GLY A 1 93 ? -1.328 7.183 11.508 1.00 96.25 93 GLY A CA 1
ATOM 746 C C . GLY A 1 93 ? -1.859 5.924 12.204 1.00 96.25 93 GLY A C 1
ATOM 747 O O . GLY A 1 93 ? -1.185 4.903 12.268 1.00 96.25 93 GLY A O 1
ATOM 748 N N . THR A 1 94 ? -3.096 5.967 12.702 1.00 96.75 94 THR A N 1
ATOM 749 C CA . THR A 1 94 ? -3.730 4.828 13.394 1.00 96.75 94 THR A CA 1
ATOM 750 C C . THR A 1 94 ? -4.250 3.728 12.461 1.00 96.75 94 THR A C 1
ATOM 752 O O . THR A 1 94 ? -4.758 2.724 12.951 1.00 96.75 94 THR A O 1
ATOM 755 N N . TYR A 1 95 ? -4.176 3.899 11.136 1.00 97.94 95 TYR A N 1
ATOM 756 C CA . TYR A 1 95 ? -4.668 2.909 10.168 1.00 97.94 95 TYR A CA 1
ATOM 757 C C . TYR A 1 95 ? -3.656 1.793 9.877 1.00 97.94 95 TYR A C 1
ATOM 759 O O . TYR A 1 95 ? -4.029 0.791 9.258 1.00 97.94 95 TYR A O 1
ATOM 767 N N . ILE A 1 96 ? -2.394 1.952 10.289 1.00 97.38 96 ILE A N 1
ATOM 768 C CA . ILE A 1 96 ? -1.342 0.968 10.029 1.00 97.38 96 ILE A CA 1
ATOM 769 C C . ILE A 1 96 ? -1.319 -0.143 11.080 1.00 97.38 96 ILE A C 1
ATOM 771 O O . ILE A 1 96 ? -1.398 0.106 12.282 1.00 97.38 96 ILE A O 1
ATOM 775 N N . CYS A 1 97 ? -1.158 -1.378 10.619 1.00 95.88 97 CYS A N 1
ATOM 776 C CA . CYS A 1 97 ? -0.790 -2.521 11.443 1.00 95.88 97 CYS A CA 1
ATOM 777 C C . CYS A 1 97 ? 0.371 -3.288 10.803 1.00 95.88 97 CYS A C 1
ATOM 779 O O . CYS A 1 97 ? 0.643 -3.146 9.609 1.00 95.88 97 CYS A O 1
ATOM 781 N N . TYR A 1 98 ? 1.066 -4.095 11.604 1.00 95.12 98 TYR A N 1
ATOM 782 C CA . TYR A 1 98 ? 2.263 -4.805 11.165 1.00 95.12 98 TYR A CA 1
ATOM 783 C C . TYR A 1 98 ? 2.051 -6.314 11.242 1.00 95.12 98 TYR A C 1
ATOM 785 O O . TYR A 1 98 ? 1.549 -6.831 12.239 1.00 95.12 98 TYR A O 1
ATOM 793 N N . LEU A 1 99 ? 2.463 -7.041 10.201 1.00 91.38 99 LEU A N 1
ATOM 794 C CA . LEU A 1 99 ? 2.347 -8.504 10.166 1.00 91.38 99 LEU A CA 1
ATOM 795 C C . LEU A 1 99 ? 3.161 -9.184 11.270 1.00 91.38 99 LEU A C 1
ATOM 797 O O . LEU A 1 99 ? 2.749 -10.228 11.769 1.00 91.38 99 LEU A O 1
ATOM 801 N N . ASP A 1 100 ? 4.282 -8.588 11.680 1.00 88.25 100 ASP A N 1
ATOM 802 C CA . ASP A 1 100 ? 5.082 -9.095 12.797 1.00 88.25 100 ASP A CA 1
ATOM 803 C C . ASP A 1 100 ? 4.285 -9.152 14.115 1.00 88.25 100 ASP A C 1
ATOM 805 O O . ASP A 1 100 ? 4.446 -10.117 14.863 1.00 88.25 100 ASP A O 1
ATOM 809 N N . ASP A 1 101 ? 3.360 -8.212 14.355 1.00 87.75 101 ASP A N 1
ATOM 810 C CA . ASP A 1 101 ? 2.482 -8.212 15.540 1.00 87.75 101 ASP A CA 1
ATOM 811 C C . ASP A 1 101 ? 1.463 -9.370 15.497 1.00 87.75 101 ASP A C 1
ATOM 813 O O . ASP A 1 101 ? 0.902 -9.784 16.512 1.00 87.75 101 ASP A O 1
ATOM 817 N N . LEU A 1 102 ? 1.214 -9.909 14.300 1.00 85.81 102 LEU A N 1
ATOM 818 C CA . LEU A 1 102 ? 0.268 -10.991 14.037 1.00 85.81 102 LEU A CA 1
ATOM 819 C C . LEU A 1 102 ? 0.955 -12.346 13.834 1.00 85.81 102 LEU A C 1
ATOM 821 O O . LEU A 1 102 ? 0.270 -13.354 13.650 1.00 85.81 102 LEU A O 1
ATOM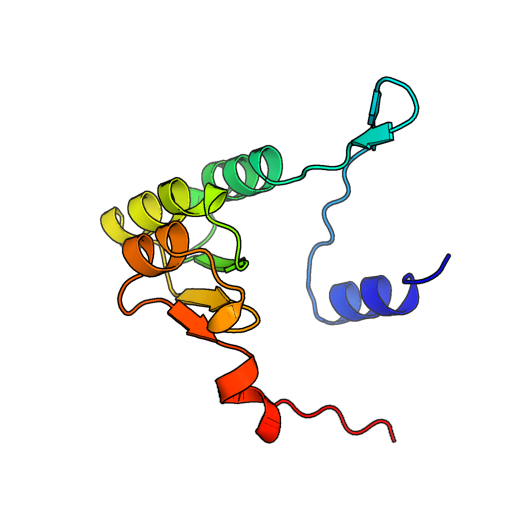 825 N N . LYS A 1 103 ? 2.289 -12.394 13.879 1.00 82.88 103 LYS A N 1
ATOM 826 C CA . LYS A 1 103 ? 3.092 -13.568 13.517 1.00 82.88 103 LYS A CA 1
ATOM 827 C C . LYS A 1 103 ? 2.693 -14.830 14.275 1.00 82.88 103 LYS A C 1
ATOM 829 O O . LYS A 1 103 ? 2.603 -15.895 13.671 1.00 82.88 103 LYS A O 1
ATOM 834 N N . ASP A 1 104 ? 2.426 -14.714 15.573 1.00 83.25 104 ASP A N 1
ATOM 835 C CA . ASP A 1 104 ? 2.055 -15.866 16.400 1.00 83.25 104 ASP A CA 1
ATOM 836 C C . ASP A 1 104 ? 0.658 -16.399 16.066 1.00 83.25 104 ASP A C 1
ATOM 838 O O . ASP A 1 104 ? 0.399 -17.592 16.197 1.00 83.25 104 ASP A O 1
ATOM 842 N N . ARG A 1 105 ? -0.233 -15.532 15.574 1.00 84.06 105 ARG A N 1
ATOM 843 C CA . ARG A 1 105 ? -1.604 -15.892 15.185 1.00 84.06 105 ARG A CA 1
ATOM 844 C C . ARG A 1 105 ? -1.700 -16.411 13.754 1.00 84.06 105 ARG A C 1
ATOM 846 O O . ARG A 1 105 ? -2.582 -17.207 13.460 1.00 84.06 105 ARG A O 1
ATOM 853 N N . LEU A 1 106 ? -0.822 -15.936 12.872 1.00 82.19 106 LEU A N 1
ATOM 854 C CA . LEU A 1 106 ? -0.814 -16.246 11.438 1.00 82.19 106 LEU A CA 1
ATOM 855 C C . LEU A 1 106 ? 0.245 -17.288 11.065 1.00 82.19 106 LEU A C 1
ATOM 857 O O . LEU A 1 106 ? 0.551 -17.478 9.888 1.00 82.19 106 LEU A O 1
ATOM 861 N N . ARG A 1 107 ? 0.845 -17.946 12.062 1.00 78.44 107 ARG A N 1
ATOM 862 C CA . ARG A 1 107 ? 1.920 -18.905 11.841 1.00 78.44 107 ARG A CA 1
ATOM 863 C C . ARG A 1 107 ? 1.413 -20.066 10.992 1.00 78.44 107 ARG A C 1
ATOM 865 O O . ARG A 1 107 ? 0.539 -20.821 11.409 1.00 78.44 107 ARG A O 1
ATOM 872 N N . TYR A 1 108 ? 1.988 -20.216 9.804 1.00 75.25 108 TYR A N 1
ATOM 873 C CA . TYR A 1 108 ? 1.688 -21.347 8.941 1.00 75.25 108 TYR A CA 1
ATOM 874 C C . TYR A 1 108 ? 2.389 -22.601 9.470 1.00 75.25 108 TYR A C 1
ATOM 876 O O . TYR A 1 108 ? 3.620 -22.649 9.553 1.00 75.25 108 TYR A O 1
ATOM 884 N N . TYR A 1 109 ? 1.602 -23.615 9.817 1.00 71.75 109 TYR A N 1
ATOM 885 C CA . TYR A 1 109 ? 2.098 -24.957 10.089 1.00 71.75 109 TYR A CA 1
ATOM 886 C C . TYR A 1 109 ? 1.980 -25.762 8.800 1.00 71.75 109 TYR A C 1
ATOM 888 O O . TYR A 1 109 ? 0.879 -26.057 8.339 1.00 71.75 109 TYR A O 1
ATOM 896 N N . LYS A 1 110 ? 3.128 -26.069 8.194 1.00 59.19 110 LYS A N 1
ATOM 897 C CA . LYS A 1 110 ? 3.198 -26.975 7.051 1.00 59.19 110 LYS A CA 1
ATOM 898 C C . LYS A 1 110 ? 2.955 -28.388 7.590 1.00 59.19 110 LYS A C 1
ATOM 900 O O . LYS A 1 110 ? 3.815 -28.903 8.302 1.00 59.19 110 LYS A O 1
ATOM 905 N N . TYR A 1 111 ? 1.765 -28.927 7.340 1.00 45.81 111 TYR A N 1
ATOM 906 C CA . TYR A 1 111 ? 1.437 -30.329 7.605 1.00 45.81 111 TYR A CA 1
ATOM 907 C C . TYR A 1 111 ? 1.964 -31.216 6.479 1.00 45.81 111 TYR A C 1
ATOM 909 O O . TYR A 1 111 ? 1.929 -30.757 5.313 1.00 45.81 111 TYR A O 1
#

Organism: NCBI:txid412755

Foldseek 3Di:
DPCVVVVVVCVVVPDDDDDDDWDADPNDTDDDCVVVVLVVCVVCVVVDQADEAEELDLVCLVVLLVCVVVVRHQAYEYADPVSHDPNNCVSRPPRYDYVVVCCVVPPDDDD

Solvent-accessible surface area (backbone atoms only — not comparable to full-atom values): 6728 Å² total; per-residue (Å²): 130,92,53,58,71,57,52,54,48,41,43,76,74,71,47,85,86,86,84,78,86,71,43,76,58,96,87,40,82,47,70,86,53,63,70,57,53,54,49,50,55,59,74,42,51,84,76,51,79,55,41,74,45,79,54,35,57,40,84,50,19,66,57,46,40,51,27,50,80,64,73,28,51,67,32,36,41,21,63,38,75,94,70,36,29,67,55,24,50,66,44,38,56,89,39,52,47,41,48,62,85,40,41,87,80,66,60,81,78,90,126

Radius of gyration: 15.87 Å; Cα contacts (8 Å, |Δi|>4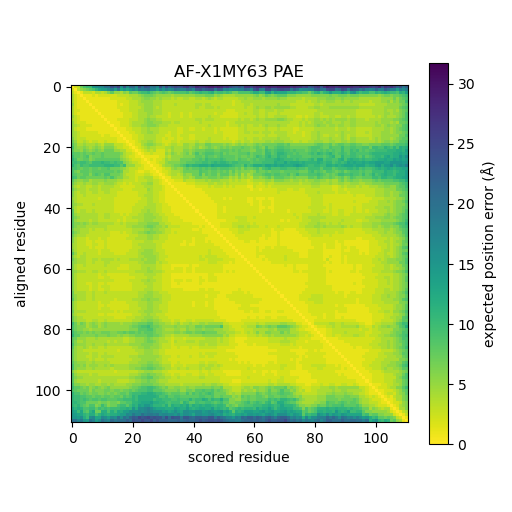): 111; chains: 1; bounding box: 37×42×36 Å

Secondary structure (DSSP, 8-state):
-TTHHHHHHHHHTT--------EEETTEEE---HHHHHHHHHHTTTT-SSEEEE---GGGHHHHHHHHHTT-EEEEEES-GGGS-HHHHHHHGGGEEEGGGGTTTS-----

Mean predicted aligned error: 4.61 Å

Nearest PDB structures (foldseek):
  2qip-assembly1_A-2  TM=7.936E-01  e=6.410E-04  Vibrio parahaemolyticus RIMD 2210633
  4cnd-assembly1_B  TM=4.616E-01  e=5.050E-01  Escherichia coli K-12
  1id1-assembly1_B  TM=5.566E-01  e=2.078E+00  Escherichia coli
  4p7c-assembly1_B  TM=3.260E-01  e=2.721E+00  Pseudomonas syringae pv. tomato str. DC3000
  8dgf-assembly1_C  TM=2.485E-01  e=4.360E+00  Escherichia coli

Sequence (111 aa):
EDNQWLYDRLESEGYEMVYKEISIVNGEVKGNIDPELVLKSMTQYRVYKEAIIVTSDGDFACLVEYLIKKNKLRSVIASKREKCSHLLEAASGTYICYLDDLKDRLRYYKY

InterPro domains:
  IPR021139 NYN domain [PF01936] (3-96)